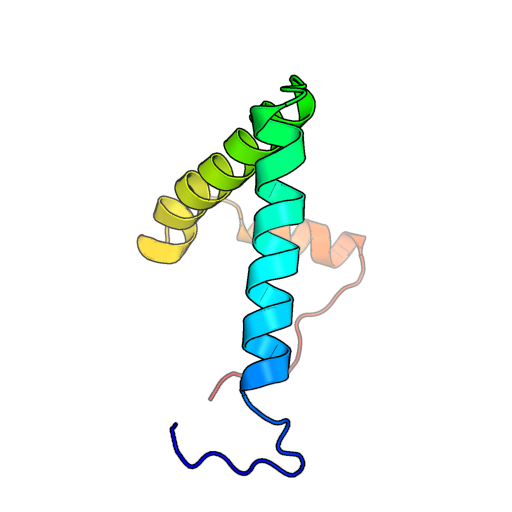Protein AF-A0A1D2N8C0-F1 (afdb_monomer_lite)

pLDDT: mean 91.3, std 7.24, range [55.28, 98.19]

Structure (mmCIF, N/CA/C/O backbone):
data_AF-A0A1D2N8C0-F1
#
_entry.id   AF-A0A1D2N8C0-F1
#
loop_
_atom_site.group_PDB
_atom_site.id
_atom_site.type_symbol
_atom_site.label_atom_id
_atom_site.label_alt_id
_atom_site.label_comp_id
_atom_site.label_asym_id
_atom_site.label_entity_id
_atom_site.label_seq_id
_atom_site.pdbx_PDB_ins_code
_atom_site.Cartn_x
_atom_site.Cartn_y
_atom_site.Cartn_z
_atom_site.occupancy
_atom_site.B_iso_or_equiv
_atom_site.auth_seq_id
_atom_site.auth_comp_id
_atom_site.auth_asym_id
_atom_site.auth_atom_id
_atom_site.pdbx_PDB_model_num
ATOM 1 N N . MET A 1 1 ? -3.631 -21.642 4.445 1.00 63.53 1 MET A N 1
ATOM 2 C CA . MET A 1 1 ? -3.326 -22.810 5.300 1.00 63.53 1 MET A CA 1
ATOM 3 C C . MET A 1 1 ? -4.025 -22.631 6.644 1.00 63.53 1 MET A C 1
ATOM 5 O O . MET A 1 1 ? -3.605 -21.764 7.406 1.00 63.53 1 MET A O 1
ATOM 9 N N . PRO A 1 2 ? -5.122 -23.358 6.915 1.00 77.75 2 PRO A N 1
ATOM 10 C CA . PRO A 1 2 ? -5.824 -23.306 8.203 1.00 77.75 2 PRO A CA 1
ATOM 11 C C . PRO A 1 2 ? -4.912 -23.665 9.389 1.00 77.75 2 PRO A C 1
ATOM 13 O O . PRO A 1 2 ? -4.915 -22.951 10.394 1.00 77.75 2 PRO A O 1
ATOM 16 N N . ASP A 1 3 ? -4.044 -24.662 9.194 1.00 86.00 3 ASP A N 1
ATOM 17 C CA . ASP A 1 3 ? -3.201 -25.285 10.228 1.00 86.00 3 ASP A CA 1
ATOM 18 C C . ASP A 1 3 ? -1.739 -24.816 10.220 1.00 86.00 3 ASP A C 1
ATOM 20 O O . ASP A 1 3 ? -0.841 -25.524 10.671 1.00 86.00 3 ASP A O 1
ATOM 24 N N . ALA A 1 4 ? -1.469 -23.615 9.698 1.00 88.62 4 ALA A N 1
ATOM 25 C CA . ALA A 1 4 ? -0.136 -23.031 9.832 1.00 88.62 4 ALA A CA 1
ATOM 26 C C . ALA A 1 4 ? 0.235 -22.915 11.329 1.00 88.62 4 ALA A C 1
ATOM 28 O O . ALA A 1 4 ? -0.633 -22.533 12.123 1.00 88.62 4 ALA A O 1
ATOM 29 N N . PRO A 1 5 ? 1.483 -23.218 11.737 1.00 91.00 5 PRO A N 1
ATOM 30 C CA . PRO A 1 5 ? 1.897 -23.129 13.134 1.00 91.00 5 PRO A CA 1
ATOM 31 C C . PRO A 1 5 ? 1.753 -21.688 13.634 1.00 91.00 5 PRO A C 1
ATOM 33 O O . PRO A 1 5 ? 2.297 -20.754 13.046 1.00 91.00 5 PRO A O 1
ATOM 36 N N . ARG A 1 6 ? 0.997 -21.499 14.722 1.00 88.44 6 ARG A N 1
ATOM 37 C CA . ARG A 1 6 ? 0.751 -20.190 15.352 1.00 88.44 6 ARG A CA 1
ATOM 38 C C . ARG A 1 6 ? 1.311 -20.209 16.775 1.00 88.44 6 ARG A C 1
ATOM 40 O O . ARG A 1 6 ? 0.611 -20.670 17.675 1.00 88.44 6 ARG A O 1
ATOM 47 N N . PRO A 1 7 ? 2.542 -19.710 16.995 1.00 91.69 7 PRO A N 1
ATOM 48 C CA . PRO A 1 7 ? 3.151 -19.634 18.328 1.00 91.69 7 PRO A CA 1
ATOM 49 C C . PRO A 1 7 ? 2.349 -18.779 19.317 1.00 91.69 7 PRO A C 1
ATOM 51 O O . PRO A 1 7 ? 2.425 -18.984 20.523 1.00 91.69 7 PRO A O 1
ATOM 54 N N . PHE A 1 8 ? 1.560 -17.831 18.806 1.00 89.56 8 PHE A N 1
ATOM 55 C CA . PHE A 1 8 ? 0.695 -16.970 19.598 1.00 89.56 8 PHE A CA 1
ATOM 56 C C . PHE A 1 8 ? -0.695 -16.881 18.965 1.00 89.56 8 PHE A C 1
ATOM 58 O O . PHE A 1 8 ? -0.830 -16.668 17.757 1.00 89.56 8 PHE A O 1
ATOM 65 N N . LYS A 1 9 ? -1.739 -17.044 19.784 1.00 88.06 9 LYS A N 1
ATOM 66 C CA . LYS A 1 9 ? -3.138 -16.998 19.348 1.00 88.06 9 LYS A CA 1
ATOM 67 C C . LYS A 1 9 ? -3.892 -15.941 20.143 1.00 88.06 9 LYS A C 1
ATOM 69 O O . LYS A 1 9 ? -4.188 -16.124 21.318 1.00 88.06 9 LYS A O 1
ATOM 74 N N . VAL A 1 10 ? -4.225 -14.847 19.469 1.00 92.62 10 VAL A N 1
ATOM 75 C CA . VAL A 1 10 ? -5.059 -13.777 20.022 1.00 92.62 10 VAL A CA 1
ATOM 76 C C . VAL A 1 10 ? -6.536 -14.186 19.948 1.00 92.62 10 VAL A C 1
ATOM 78 O O . VAL A 1 10 ? -6.942 -14.799 18.953 1.00 92.62 10 VAL A O 1
ATOM 81 N N . PRO A 1 11 ? -7.368 -13.846 20.949 1.00 94.62 11 PRO A N 1
ATOM 82 C CA . PRO A 1 11 ? -8.817 -13.978 20.836 1.00 94.62 11 PRO A CA 1
ATOM 83 C C . PRO A 1 11 ? -9.354 -13.219 19.615 1.00 94.62 11 PRO A C 1
ATOM 85 O O . PRO A 1 11 ? -9.073 -12.035 19.460 1.00 94.62 11 PRO A O 1
ATOM 88 N N . ILE A 1 12 ? -10.163 -13.878 18.774 1.00 94.94 12 ILE A N 1
ATOM 89 C CA . ILE A 1 12 ? -10.679 -13.338 17.493 1.00 94.94 12 ILE A CA 1
ATOM 90 C C . ILE A 1 12 ? -11.466 -12.028 17.670 1.00 94.94 12 ILE A C 1
ATOM 92 O O . ILE A 1 12 ? -11.504 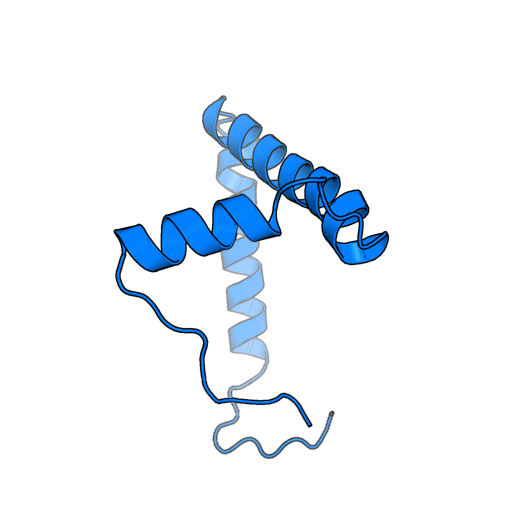-11.199 16.767 1.00 94.94 12 ILE A O 1
ATOM 96 N N . ILE A 1 13 ? -12.041 -11.799 18.849 1.00 97.38 13 ILE A N 1
ATOM 97 C CA . ILE A 1 13 ? -12.773 -10.569 19.170 1.00 97.38 13 ILE A CA 1
ATOM 98 C C . ILE A 1 13 ? -11.872 -9.331 19.022 1.00 97.38 13 ILE A C 1
ATOM 100 O O . ILE A 1 13 ? -12.325 -8.305 18.524 1.00 97.38 13 ILE A O 1
ATOM 104 N N . ILE A 1 14 ? -10.588 -9.432 19.380 1.00 96.31 14 ILE A N 1
ATOM 105 C CA . ILE A 1 14 ? -9.642 -8.309 19.325 1.00 96.31 14 ILE A CA 1
ATOM 106 C C . ILE A 1 14 ? -9.435 -7.805 17.883 1.00 96.31 14 ILE A C 1
ATOM 108 O O . ILE A 1 14 ? -9.688 -6.623 17.647 1.00 96.31 14 ILE A O 1
ATOM 112 N N . PRO A 1 15 ? -9.035 -8.637 16.895 1.00 95.88 15 PRO A N 1
ATOM 113 C CA . PRO A 1 15 ? -8.910 -8.176 15.515 1.00 95.88 15 PRO A CA 1
ATOM 114 C C . PRO A 1 15 ? -10.251 -7.760 14.899 1.00 95.88 15 PRO A C 1
ATOM 116 O O . PRO A 1 15 ? -10.264 -6.836 14.094 1.00 95.88 15 PRO A O 1
ATOM 119 N N . VAL A 1 16 ? -11.380 -8.367 15.289 1.00 97.81 16 VAL A N 1
ATOM 120 C CA . VAL A 1 16 ? -12.706 -7.929 14.811 1.00 97.81 16 VAL A CA 1
ATOM 121 C C . VAL A 1 16 ? -13.003 -6.498 15.265 1.00 97.81 16 VAL A C 1
ATOM 123 O O . VAL A 1 16 ? -13.354 -5.659 14.438 1.00 97.81 16 VAL A O 1
ATOM 126 N N . VAL A 1 17 ? -12.803 -6.188 16.549 1.00 97.94 17 VAL A N 1
ATOM 127 C CA . VAL A 1 17 ? -12.980 -4.823 17.072 1.00 97.94 17 VAL A CA 1
ATOM 128 C C . VAL A 1 17 ? -11.993 -3.856 16.416 1.00 97.94 17 VAL A C 1
ATOM 130 O O . VAL A 1 17 ? -12.391 -2.759 16.033 1.00 97.94 17 VAL A O 1
ATOM 133 N N . ALA A 1 18 ? -10.735 -4.263 16.218 1.00 97.25 18 ALA A N 1
ATOM 134 C CA . ALA A 1 18 ? -9.737 -3.435 15.544 1.00 97.25 18 ALA A CA 1
ATOM 135 C C . ALA A 1 18 ? -10.169 -3.060 14.118 1.00 97.25 18 ALA A C 1
ATOM 137 O O . ALA A 1 18 ? -10.125 -1.886 13.762 1.00 97.25 18 ALA A O 1
ATOM 138 N N . VAL A 1 19 ? -10.659 -4.024 13.329 1.00 97.69 19 VAL A N 1
ATOM 139 C CA . VAL A 1 19 ? -11.163 -3.768 11.970 1.00 97.69 19 VAL A CA 1
ATOM 140 C C . VAL A 1 19 ? -12.356 -2.814 11.990 1.00 97.69 19 VAL A C 1
ATOM 142 O O . VAL A 1 19 ? -12.397 -1.893 11.177 1.00 97.69 19 VAL A O 1
ATOM 145 N N . LEU A 1 20 ? -13.297 -2.983 12.925 1.00 98.19 20 LEU A N 1
ATOM 146 C CA . LEU A 1 20 ? -14.452 -2.088 13.053 1.00 98.19 20 LEU A CA 1
ATOM 147 C C . LEU A 1 20 ? -14.028 -0.650 13.377 1.00 98.19 20 LEU A C 1
ATOM 149 O O . LEU A 1 20 ? -14.508 0.287 12.739 1.00 98.19 20 LEU A O 1
ATOM 153 N N . ILE A 1 21 ? -13.101 -0.473 14.323 1.00 97.94 21 ILE A N 1
ATOM 154 C CA . ILE A 1 21 ? -12.571 0.847 14.686 1.00 97.94 21 ILE A CA 1
ATOM 155 C C . ILE A 1 21 ? -11.820 1.462 13.501 1.00 97.94 21 ILE A C 1
ATOM 157 O O . ILE A 1 21 ? -12.077 2.612 13.154 1.00 97.94 21 ILE A O 1
ATOM 161 N N . SER A 1 22 ? -10.932 0.711 12.843 1.00 97.44 22 SER A N 1
ATOM 162 C CA . SER A 1 22 ? -10.191 1.196 11.674 1.00 97.44 22 SER A CA 1
ATOM 163 C C . SER A 1 22 ? -11.121 1.606 10.531 1.00 97.44 22 SER A C 1
ATOM 165 O O . SER A 1 22 ? -10.924 2.666 9.943 1.00 97.44 22 SER A O 1
ATOM 167 N N . ALA A 1 23 ? -12.157 0.815 10.243 1.00 96.50 23 ALA A N 1
ATOM 168 C CA . ALA A 1 23 ? -13.143 1.149 9.222 1.00 96.50 23 ALA A CA 1
ATOM 169 C C . ALA A 1 23 ? -13.912 2.430 9.580 1.00 96.50 23 ALA A C 1
ATOM 171 O O . ALA A 1 23 ? -14.039 3.317 8.738 1.00 96.50 23 ALA A O 1
ATOM 172 N N . ALA A 1 24 ? -14.362 2.571 10.832 1.00 95.56 24 ALA A N 1
ATOM 173 C CA . ALA A 1 24 ? -15.035 3.782 11.293 1.00 95.56 24 ALA A CA 1
ATOM 174 C C . ALA A 1 24 ? -14.126 5.016 11.178 1.00 95.56 24 ALA A C 1
ATOM 176 O O . ALA A 1 24 ? -14.552 6.032 10.640 1.00 95.56 24 ALA A O 1
ATOM 177 N N . LEU A 1 25 ? -12.861 4.927 11.597 1.00 93.81 25 LEU A N 1
ATOM 178 C CA . LEU A 1 25 ? -11.910 6.043 11.512 1.00 93.81 25 LEU A CA 1
ATOM 179 C C . LEU A 1 25 ? -11.618 6.492 10.078 1.00 93.81 25 LEU A C 1
ATOM 181 O O . LEU A 1 25 ? -11.285 7.654 9.874 1.00 93.81 25 LEU A O 1
ATOM 185 N N . VAL A 1 26 ? -11.745 5.601 9.094 1.00 92.31 26 VAL A N 1
ATOM 186 C CA . VAL A 1 26 ? -11.614 5.964 7.677 1.00 92.31 26 VAL A CA 1
ATOM 187 C C . VAL A 1 26 ? -12.921 6.547 7.138 1.00 92.31 26 VAL A C 1
ATOM 189 O O . VAL A 1 26 ? -12.898 7.577 6.474 1.00 92.31 26 VAL A O 1
ATOM 192 N N . VAL A 1 27 ? -14.067 5.925 7.425 1.00 91.81 27 VAL A N 1
ATOM 193 C CA . VAL A 1 27 ? -15.365 6.325 6.850 1.00 91.81 27 VAL A CA 1
ATOM 194 C C . VAL A 1 27 ? -15.898 7.623 7.462 1.00 91.81 27 VAL A C 1
ATOM 196 O O . VAL A 1 27 ? -16.405 8.473 6.735 1.00 91.81 27 VAL A O 1
ATOM 199 N N . LEU A 1 28 ? -15.765 7.807 8.778 1.00 93.19 28 LEU A N 1
ATOM 200 C CA . LEU A 1 28 ? -16.265 8.986 9.493 1.00 93.19 28 LEU A CA 1
ATOM 201 C C . LEU A 1 28 ? -15.757 10.320 8.911 1.00 93.19 28 LEU A C 1
ATOM 203 O O . LEU A 1 28 ? -16.601 11.142 8.552 1.00 93.19 28 LEU A O 1
ATOM 207 N N . PRO A 1 29 ? -14.441 10.573 8.765 1.00 89.25 29 PRO A N 1
ATOM 208 C CA . PRO A 1 29 ? -13.968 11.846 8.222 1.00 89.25 29 PRO A CA 1
ATOM 209 C C . PRO A 1 29 ? -14.415 12.058 6.772 1.00 89.25 29 PRO A C 1
ATOM 211 O O . PRO A 1 29 ? -14.738 13.178 6.401 1.00 89.25 29 PRO A O 1
ATOM 214 N N . ILE A 1 30 ? -14.512 10.993 5.969 1.00 89.56 30 ILE A N 1
ATOM 215 C CA . ILE A 1 30 ? -14.943 11.083 4.566 1.00 89.56 30 ILE A CA 1
ATOM 216 C C . ILE A 1 30 ? -16.409 11.526 4.455 1.00 89.56 30 ILE A C 1
ATOM 218 O O . ILE A 1 30 ? -16.745 12.290 3.554 1.00 89.56 30 ILE A O 1
ATOM 222 N N . VAL A 1 31 ? -17.281 11.054 5.352 1.00 90.06 31 VAL A N 1
ATOM 223 C CA . VAL A 1 31 ? -18.718 11.378 5.327 1.00 90.06 31 VAL A CA 1
ATOM 224 C C . VAL A 1 31 ? -19.008 12.743 5.949 1.00 90.06 31 VAL A C 1
ATOM 226 O O . VAL A 1 31 ? -19.824 13.490 5.415 1.00 90.06 31 VAL A O 1
ATOM 229 N N . TYR A 1 32 ? -18.371 13.066 7.077 1.00 91.62 32 TYR A N 1
ATOM 230 C CA . TYR A 1 32 ? -18.696 14.273 7.842 1.00 91.62 32 TYR A CA 1
ATOM 231 C C . TYR A 1 32 ? -17.906 15.519 7.418 1.00 91.62 32 TYR A C 1
ATOM 233 O O . TYR A 1 32 ? -18.436 16.620 7.543 1.00 91.62 32 TYR A O 1
ATOM 241 N N . ASP A 1 33 ? -16.677 15.371 6.916 1.00 87.62 33 ASP A N 1
ATOM 242 C CA . ASP A 1 33 ? -15.842 16.488 6.450 1.00 87.62 33 ASP A CA 1
ATOM 243 C C . ASP A 1 33 ? -15.079 16.097 5.167 1.00 87.62 33 ASP A C 1
ATOM 245 O O . ASP A 1 33 ? -13.874 15.807 5.198 1.00 87.62 33 ASP A O 1
ATOM 249 N N . PRO A 1 34 ? -15.779 16.026 4.016 1.00 85.19 34 PRO A N 1
ATOM 250 C CA . PRO A 1 34 ? -15.187 15.588 2.760 1.00 85.19 34 PRO A CA 1
ATOM 251 C C . PRO A 1 34 ? -14.184 16.624 2.232 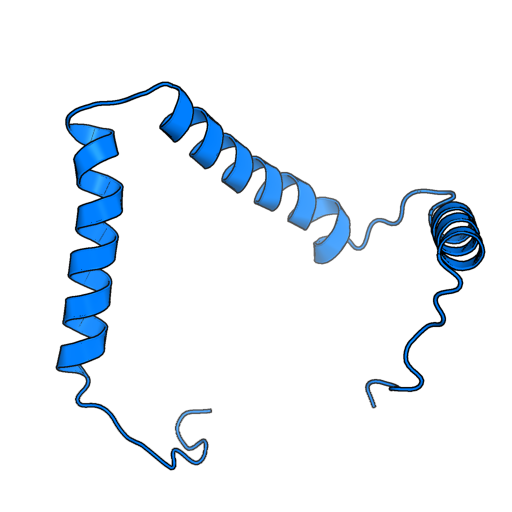1.00 85.19 34 PRO A C 1
ATOM 253 O O . PRO A 1 34 ? -14.520 17.528 1.466 1.00 85.19 34 PRO A O 1
ATOM 256 N N . LYS A 1 35 ? -12.912 16.464 2.603 1.00 87.38 35 LYS A N 1
ATOM 257 C CA . LYS A 1 35 ? -11.793 17.214 2.016 1.00 87.38 35 LYS A CA 1
ATOM 258 C C . LYS A 1 35 ? -11.375 16.621 0.674 1.00 87.38 35 LYS A C 1
ATOM 260 O O . LYS A 1 35 ? -11.342 15.403 0.494 1.00 87.38 35 LYS A O 1
ATOM 265 N N . LEU A 1 36 ? -10.958 17.493 -0.247 1.00 88.94 36 LEU A N 1
ATOM 266 C CA . LEU A 1 36 ? -10.425 17.101 -1.560 1.00 88.94 36 LEU A CA 1
ATOM 267 C C . LEU A 1 36 ? -9.232 16.136 -1.456 1.00 88.94 36 LEU A C 1
ATOM 269 O O . LEU A 1 36 ? -9.066 15.269 -2.309 1.00 88.94 36 LEU A O 1
ATOM 273 N N . GLU A 1 37 ? -8.440 16.242 -0.389 1.00 89.81 37 GLU A N 1
ATOM 274 C CA . GLU A 1 37 ? -7.319 15.343 -0.098 1.00 89.81 37 GLU A CA 1
ATOM 275 C C . GLU A 1 37 ? -7.762 13.877 0.012 1.00 89.81 37 GLU A C 1
ATOM 277 O O . GLU A 1 37 ? -7.117 12.993 -0.552 1.00 89.81 37 GLU A O 1
ATOM 282 N N . TYR A 1 38 ? -8.897 13.603 0.664 1.00 88.69 38 TYR A N 1
ATOM 283 C CA . TYR A 1 38 ? -9.406 12.237 0.807 1.00 88.69 38 TYR A CA 1
ATOM 284 C C . TYR A 1 38 ? -9.850 11.652 -0.537 1.00 88.69 38 TYR A C 1
ATOM 286 O O . TYR A 1 38 ? -9.580 10.487 -0.830 1.00 88.69 38 TYR A O 1
ATOM 294 N N . LEU A 1 39 ? -10.471 12.467 -1.392 1.00 87.44 39 LEU A N 1
ATOM 295 C CA . LEU A 1 39 ? -10.850 12.059 -2.746 1.00 87.44 39 LEU A CA 1
ATOM 296 C C . LEU A 1 39 ? -9.620 11.788 -3.622 1.00 87.44 39 LEU A C 1
ATOM 298 O O . LEU A 1 39 ? -9.605 10.811 -4.370 1.00 87.44 39 LEU A O 1
ATOM 302 N N . ALA A 1 40 ? -8.573 12.607 -3.497 1.00 91.75 40 ALA A N 1
ATOM 303 C CA . ALA A 1 40 ? -7.315 12.395 -4.205 1.00 91.75 40 ALA A CA 1
ATOM 304 C C . ALA A 1 40 ? -6.642 11.076 -3.791 1.00 91.75 40 ALA A C 1
ATOM 306 O O . ALA A 1 40 ? -6.174 10.331 -4.651 1.00 91.75 40 ALA A O 1
ATOM 307 N N . VAL A 1 41 ? -6.655 10.740 -2.496 1.00 91.31 41 VAL A N 1
ATOM 308 C CA . VAL A 1 41 ? -6.136 9.461 -1.980 1.00 91.31 41 VAL A CA 1
ATOM 309 C C . VAL A 1 41 ? -6.919 8.271 -2.546 1.00 91.31 41 VAL A C 1
ATOM 311 O O . VAL A 1 41 ? -6.310 7.310 -3.017 1.00 91.31 41 VAL A O 1
ATOM 314 N N . LEU A 1 42 ? -8.255 8.340 -2.578 1.00 90.50 42 LEU A N 1
ATOM 315 C CA . LEU A 1 42 ? -9.087 7.304 -3.208 1.00 90.50 42 LEU A CA 1
ATOM 316 C C . LEU A 1 42 ? -8.778 7.157 -4.705 1.00 90.50 42 LEU A C 1
ATOM 318 O O . LEU A 1 42 ? -8.648 6.037 -5.204 1.00 90.50 42 LEU A O 1
ATOM 322 N N . GLY A 1 43 ? -8.596 8.276 -5.410 1.00 93.69 43 GLY A N 1
ATOM 323 C CA . GLY A 1 43 ? -8.166 8.289 -6.807 1.00 93.69 43 GLY A CA 1
ATOM 324 C C . GLY A 1 43 ? -6.793 7.644 -7.008 1.00 93.69 43 GLY A C 1
ATOM 325 O O . GLY A 1 43 ? -6.604 6.883 -7.954 1.00 93.69 43 GLY A O 1
ATOM 326 N N . PHE A 1 44 ? -5.850 7.871 -6.092 1.00 94.62 44 PHE A N 1
ATOM 327 C CA . PHE A 1 44 ? -4.523 7.259 -6.140 1.00 94.62 44 PHE A CA 1
ATOM 328 C C . PHE A 1 44 ? -4.574 5.738 -5.927 1.00 94.62 44 PHE A C 1
ATOM 330 O O . PHE A 1 44 ? -3.888 4.994 -6.630 1.00 94.62 44 PHE A O 1
ATOM 337 N N . PHE A 1 45 ? -5.439 5.246 -5.033 1.00 94.88 45 PHE A N 1
ATOM 338 C CA . PHE A 1 45 ? -5.671 3.805 -4.893 1.00 94.88 45 PHE A CA 1
ATOM 339 C C . PHE A 1 45 ? -6.284 3.192 -6.155 1.00 94.88 45 PHE A C 1
ATOM 341 O O . PHE A 1 45 ? -5.831 2.136 -6.602 1.00 94.88 45 PHE A O 1
ATOM 348 N N . ALA A 1 46 ? -7.257 3.869 -6.770 1.00 96.12 46 ALA A N 1
ATOM 349 C CA . ALA A 1 46 ? -7.828 3.434 -8.042 1.00 96.12 46 ALA A CA 1
ATOM 350 C C . ALA A 1 46 ? -6.770 3.407 -9.158 1.00 96.12 46 ALA A C 1
ATOM 352 O O . ALA A 1 46 ? -6.698 2.438 -9.914 1.00 96.12 46 ALA A O 1
ATOM 353 N N . LEU A 1 47 ? -5.892 4.413 -9.217 1.00 97.12 47 LEU A N 1
ATOM 354 C CA . LEU A 1 47 ? -4.768 4.446 -10.152 1.00 97.12 47 LEU A CA 1
ATOM 355 C C . LEU A 1 47 ? -3.823 3.252 -9.945 1.00 97.12 47 LEU A C 1
ATOM 357 O O . LEU A 1 47 ? -3.389 2.647 -10.921 1.00 97.12 47 LEU A O 1
ATOM 361 N N . GLY A 1 48 ? -3.556 2.863 -8.695 1.00 95.75 48 GLY A N 1
ATOM 362 C CA . GLY A 1 48 ? -2.783 1.660 -8.377 1.00 95.75 48 GLY A CA 1
ATOM 363 C C . GLY A 1 48 ? -3.380 0.391 -8.994 1.00 95.75 48 GLY A C 1
ATOM 364 O O . GLY A 1 48 ? -2.647 -0.411 -9.569 1.00 95.75 48 GLY A O 1
ATOM 365 N N . VAL A 1 49 ? -4.709 0.243 -8.964 1.00 96.38 49 VAL A N 1
ATOM 366 C CA . VAL A 1 49 ? -5.412 -0.872 -9.628 1.00 96.38 49 VAL A CA 1
ATOM 367 C C . VAL A 1 49 ? -5.278 -0.779 -11.150 1.00 96.38 49 VAL A C 1
ATOM 369 O O . VAL A 1 49 ? -4.961 -1.774 -11.803 1.00 96.38 49 VAL A O 1
ATOM 372 N N . VAL A 1 50 ? -5.454 0.418 -11.717 1.00 96.50 50 VAL A N 1
ATOM 373 C CA . VAL A 1 50 ? -5.302 0.661 -13.162 1.00 96.50 50 VAL A CA 1
ATOM 374 C C . VAL A 1 50 ? -3.885 0.347 -13.645 1.00 96.50 50 VAL A C 1
ATOM 376 O O . VAL A 1 50 ? -3.743 -0.160 -14.749 1.00 96.50 50 VAL A O 1
ATOM 379 N N . ILE A 1 51 ? -2.850 0.595 -12.838 1.00 96.25 51 ILE A N 1
ATOM 380 C CA . ILE A 1 51 ? -1.447 0.252 -13.131 1.00 96.25 51 ILE A CA 1
ATOM 381 C C . ILE A 1 51 ? -1.191 -1.249 -12.913 1.00 96.25 51 ILE A C 1
ATOM 383 O O . ILE A 1 51 ? -0.511 -1.890 -13.715 1.00 96.25 51 ILE A O 1
ATOM 387 N N . TYR A 1 52 ? -1.757 -1.854 -11.869 1.00 95.88 52 TYR A N 1
ATOM 388 C CA . TYR A 1 52 ? -1.580 -3.280 -11.582 1.00 95.88 52 TYR A CA 1
ATOM 389 C C . TYR A 1 52 ? -2.029 -4.171 -12.752 1.00 95.88 52 TYR A C 1
ATOM 391 O O . TYR A 1 52 ? -1.338 -5.124 -13.114 1.00 95.88 52 TYR A O 1
ATOM 399 N N . ILE A 1 53 ? -3.159 -3.843 -13.381 1.00 96.00 53 ILE A N 1
ATOM 400 C CA . ILE A 1 53 ? -3.739 -4.638 -14.471 1.00 96.00 53 ILE A CA 1
ATOM 401 C C . ILE A 1 53 ? -2.775 -4.807 -15.676 1.00 96.00 53 ILE A C 1
ATOM 403 O O . ILE A 1 53 ? -2.433 -5.945 -15.999 1.00 96.00 53 ILE A O 1
ATOM 407 N N . PRO A 1 54 ? -2.282 -3.757 -16.359 1.00 95.12 54 PRO A N 1
ATOM 408 C CA . PRO A 1 54 ? -1.366 -3.905 -17.491 1.00 95.12 54 PRO A CA 1
ATOM 409 C C . PRO A 1 54 ? -0.008 -4.493 -17.089 1.00 95.12 54 PRO A C 1
ATOM 411 O O . PRO A 1 54 ? 0.486 -5.403 -17.756 1.00 95.12 54 PRO A O 1
ATOM 414 N N . PHE A 1 55 ? 0.602 -4.012 -16.002 1.00 94.94 55 PHE A N 1
ATOM 415 C CA . PHE A 1 55 ? 1.993 -4.354 -15.688 1.00 94.94 55 PHE A CA 1
ATOM 416 C C . PHE A 1 55 ? 2.148 -5.687 -14.950 1.00 94.94 55 PHE A C 1
ATOM 418 O O . PHE A 1 55 ? 3.123 -6.398 -15.189 1.00 94.94 55 PHE A O 1
ATOM 425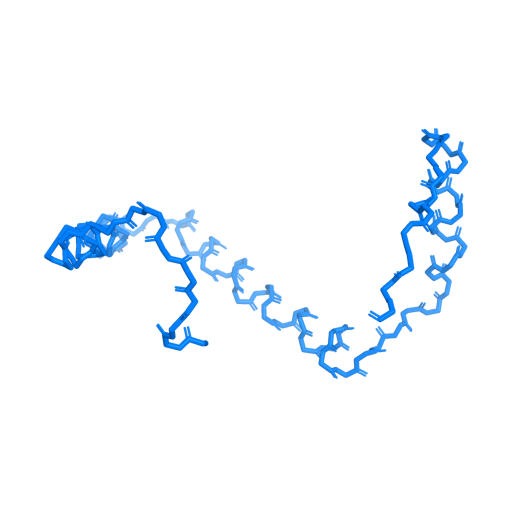 N N . VAL A 1 56 ? 1.201 -6.055 -14.081 1.00 94.69 56 VAL A N 1
ATOM 426 C CA . VAL A 1 56 ? 1.279 -7.293 -13.287 1.00 94.69 56 VAL A CA 1
ATOM 427 C C . VAL A 1 56 ? 0.405 -8.385 -13.887 1.00 94.69 56 VAL A C 1
ATOM 429 O O . VAL A 1 56 ? 0.910 -9.469 -14.175 1.00 94.69 56 VAL A O 1
ATOM 432 N N . TYR A 1 57 ? -0.883 -8.110 -14.114 1.00 94.25 57 TYR A N 1
ATOM 433 C CA . TYR A 1 57 ? -1.807 -9.133 -14.613 1.00 94.25 57 TYR A CA 1
ATOM 434 C C . TYR A 1 57 ? -1.510 -9.508 -16.072 1.00 94.25 57 TYR A C 1
ATOM 436 O O . TYR A 1 57 ? -1.303 -10.683 -16.373 1.00 94.25 57 TYR A O 1
ATOM 444 N N . TYR A 1 58 ? -1.391 -8.521 -16.966 1.00 94.88 58 TYR A N 1
ATOM 445 C CA . TYR A 1 58 ? -1.021 -8.756 -18.369 1.00 94.88 58 TYR A CA 1
ATOM 446 C C . TYR A 1 58 ? 0.492 -8.886 -18.600 1.00 94.88 58 TYR A C 1
ATOM 448 O O . TYR A 1 58 ? 0.913 -9.176 -19.719 1.00 94.88 58 TYR A O 1
ATOM 456 N N . LYS A 1 59 ? 1.314 -8.704 -17.554 1.00 92.62 59 LYS A N 1
ATOM 457 C CA . LYS A 1 59 ? 2.786 -8.797 -17.601 1.00 92.62 59 LYS A CA 1
ATOM 458 C C . LYS A 1 59 ? 3.424 -7.928 -18.694 1.00 92.62 59 LYS A C 1
ATOM 460 O O . LYS A 1 59 ? 4.472 -8.283 -19.240 1.00 92.62 59 LYS A O 1
ATOM 465 N N . TYR A 1 60 ? 2.805 -6.796 -19.025 1.00 93.00 60 TYR A N 1
ATOM 466 C CA . TYR A 1 60 ? 3.330 -5.887 -20.034 1.00 93.00 60 TYR A CA 1
ATOM 467 C C . TYR A 1 60 ? 4.646 -5.266 -19.550 1.00 93.00 60 TYR A C 1
ATOM 469 O O . TYR A 1 60 ? 4.695 -4.646 -18.488 1.00 93.00 60 TYR A O 1
ATOM 477 N N . ARG A 1 61 ? 5.720 -5.421 -20.331 1.00 89.88 61 ARG A N 1
ATOM 478 C CA . ARG A 1 61 ? 7.010 -4.769 -20.073 1.00 89.88 61 ARG A CA 1
ATOM 479 C C . ARG A 1 61 ? 7.199 -3.613 -21.040 1.00 89.88 61 ARG A C 1
ATOM 481 O O . ARG A 1 61 ? 7.101 -3.799 -22.250 1.00 89.88 61 ARG A O 1
ATOM 488 N N . LEU A 1 62 ? 7.501 -2.431 -20.506 1.00 89.94 62 LEU A N 1
ATOM 489 C CA . LEU A 1 62 ? 7.830 -1.275 -21.335 1.00 89.94 62 LEU A CA 1
ATOM 490 C C . LEU A 1 62 ? 9.163 -1.524 -22.055 1.00 89.94 62 LEU A C 1
ATOM 492 O O . LEU A 1 62 ? 10.125 -1.977 -21.422 1.00 89.94 62 LEU A O 1
ATOM 496 N N . PRO A 1 63 ? 9.257 -1.210 -23.357 1.00 89.44 63 PRO A N 1
ATOM 497 C CA . PRO A 1 63 ? 10.523 -1.296 -24.070 1.00 89.44 63 PRO A CA 1
ATOM 498 C C . PRO A 1 63 ? 11.539 -0.340 -23.425 1.00 89.44 63 PRO A C 1
ATOM 500 O O . PRO A 1 63 ? 11.242 0.829 -23.196 1.00 89.44 63 PRO A O 1
ATOM 503 N N . GLY A 1 64 ? 12.734 -0.843 -23.101 1.00 89.06 64 GLY A N 1
ATOM 504 C CA . GLY A 1 64 ? 13.812 -0.056 -22.481 1.00 89.06 64 GLY A CA 1
ATOM 505 C C . GLY A 1 64 ? 13.897 -0.116 -20.949 1.00 89.06 64 GLY A C 1
ATOM 506 O O . GLY A 1 64 ? 14.847 0.429 -20.385 1.00 89.06 64 GLY A O 1
ATOM 507 N N . MET A 1 65 ? 12.982 -0.823 -20.269 1.00 91.38 65 MET A N 1
ATOM 508 C CA . MET A 1 65 ? 13.039 -1.026 -18.811 1.00 91.38 65 MET A CA 1
ATOM 509 C C . MET A 1 65 ? 14.380 -1.603 -18.335 1.00 91.38 65 MET A C 1
ATOM 511 O O . MET A 1 65 ? 14.927 -1.116 -17.353 1.00 91.38 65 MET A O 1
ATOM 515 N N . ASP A 1 66 ? 14.951 -2.574 -19.051 1.00 90.31 66 ASP A N 1
ATOM 516 C CA . ASP A 1 66 ? 16.225 -3.197 -18.660 1.00 90.31 66 ASP A CA 1
ATOM 517 C C . ASP A 1 66 ? 17.400 -2.203 -18.702 1.00 90.31 66 ASP A C 1
ATOM 519 O O . ASP A 1 66 ? 18.303 -2.251 -17.864 1.00 90.31 66 ASP A O 1
ATOM 523 N N . GLY A 1 67 ? 17.375 -1.262 -19.653 1.00 92.62 67 GLY A N 1
ATOM 524 C CA . GLY A 1 67 ? 18.357 -0.181 -19.742 1.00 92.62 67 GLY A CA 1
ATOM 525 C C . GLY A 1 67 ? 18.224 0.803 -18.582 1.00 92.62 67 GLY A C 1
ATOM 526 O O . GLY A 1 67 ? 19.224 1.164 -17.963 1.00 92.62 67 GLY A O 1
ATOM 527 N N . PHE A 1 68 ? 16.987 1.174 -18.236 1.00 93.69 68 PHE A N 1
ATOM 528 C CA . PHE A 1 68 ? 16.704 2.024 -17.080 1.00 93.69 68 PHE A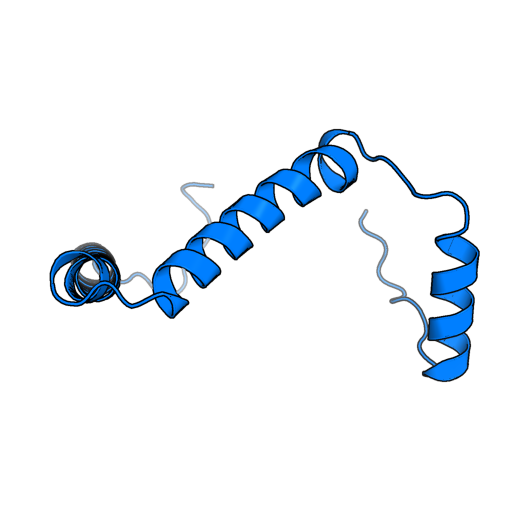 CA 1
ATOM 529 C C . PHE A 1 68 ? 17.134 1.361 -15.765 1.00 93.69 68 PHE A C 1
ATOM 531 O O . PHE A 1 68 ? 17.844 1.977 -14.972 1.00 93.69 68 PHE A O 1
ATOM 538 N N . THR A 1 69 ? 16.785 0.088 -15.552 1.00 93.31 69 THR A N 1
ATOM 539 C CA . THR A 1 69 ? 17.188 -0.665 -14.357 1.00 93.31 69 THR A CA 1
ATOM 540 C C . THR A 1 69 ? 18.706 -0.724 -14.222 1.00 93.31 69 THR A C 1
ATOM 542 O O . THR A 1 69 ? 19.221 -0.462 -13.138 1.00 93.31 69 THR A O 1
ATOM 545 N N . ARG A 1 70 ? 19.440 -0.985 -15.311 1.00 93.56 70 ARG A N 1
ATOM 546 C CA . ARG A 1 70 ? 20.912 -0.969 -15.300 1.00 93.56 70 ARG A CA 1
ATOM 547 C C . ARG A 1 70 ? 21.484 0.409 -14.978 1.00 93.56 70 ARG A C 1
ATOM 549 O O . ARG A 1 70 ? 22.410 0.502 -14.179 1.00 93.56 70 ARG A O 1
ATOM 556 N N . ALA A 1 71 ? 20.933 1.476 -15.556 1.00 95.00 71 ALA A N 1
ATOM 557 C CA . ALA A 1 71 ? 21.369 2.838 -15.253 1.00 95.00 71 ALA A CA 1
ATOM 558 C C . ALA A 1 71 ? 21.212 3.151 -13.757 1.00 95.00 71 ALA A C 1
ATOM 560 O O . ALA A 1 71 ? 22.162 3.599 -13.117 1.00 95.00 71 ALA A O 1
ATOM 561 N N . VAL A 1 72 ? 20.051 2.832 -13.177 1.00 95.75 72 VAL A N 1
ATOM 562 C CA . VAL A 1 72 ? 19.794 3.020 -11.740 1.00 95.75 72 VAL A CA 1
ATOM 563 C C . VAL A 1 72 ? 20.721 2.150 -10.881 1.00 95.75 72 VAL A C 1
ATOM 565 O O . VAL A 1 72 ? 21.230 2.633 -9.868 1.00 95.75 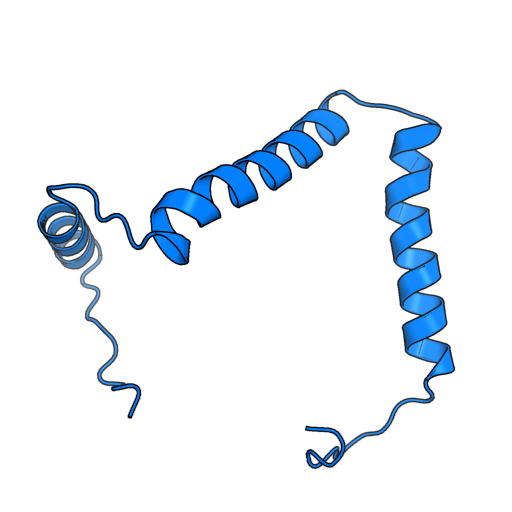72 VAL A O 1
ATOM 568 N N . GLN A 1 73 ? 21.000 0.907 -11.290 1.00 96.19 73 GLN A N 1
ATOM 569 C CA . GLN A 1 73 ? 21.936 0.013 -10.593 1.00 96.19 73 GLN A CA 1
ATOM 570 C C . GLN A 1 73 ? 23.350 0.599 -10.528 1.00 96.19 73 GLN A C 1
ATOM 572 O O . GLN A 1 73 ? 23.938 0.632 -9.451 1.00 96.19 73 GLN A O 1
ATOM 577 N N . TYR A 1 74 ? 23.879 1.120 -11.640 1.00 95.75 74 TYR A N 1
ATOM 578 C CA . TYR A 1 74 ? 25.203 1.749 -11.642 1.00 95.75 74 TYR A CA 1
ATOM 579 C C . TYR A 1 74 ? 25.239 3.043 -10.822 1.00 95.75 74 TYR A C 1
ATOM 581 O O . TYR A 1 74 ? 26.206 3.267 -10.100 1.00 95.75 74 TYR A O 1
ATOM 589 N N . LEU A 1 75 ? 24.186 3.868 -10.886 1.00 96.44 75 LEU A N 1
ATOM 590 C CA . LEU A 1 75 ? 24.105 5.125 -10.129 1.00 96.44 75 LEU A CA 1
ATOM 591 C C . LEU A 1 75 ? 24.071 4.905 -8.613 1.00 96.44 75 LEU A C 1
ATOM 593 O O . LEU A 1 75 ? 24.655 5.681 -7.864 1.00 96.44 75 LEU A O 1
ATOM 597 N N . THR A 1 76 ? 23.377 3.859 -8.165 1.00 96.12 76 THR A N 1
ATOM 598 C CA . THR A 1 76 ? 23.212 3.539 -6.737 1.00 96.12 76 THR A CA 1
ATOM 599 C C . THR A 1 76 ? 24.215 2.505 -6.224 1.00 96.12 76 THR A C 1
ATOM 601 O O . THR A 1 76 ? 24.215 2.210 -5.032 1.00 96.12 76 THR A O 1
ATOM 604 N N . LEU A 1 77 ? 25.065 1.960 -7.106 1.00 94.50 77 LEU A N 1
ATOM 605 C CA . LEU A 1 77 ? 25.976 0.841 -6.830 1.00 94.50 77 LEU A CA 1
ATOM 606 C C . LEU A 1 77 ? 25.255 -0.381 -6.225 1.00 94.50 77 LEU A C 1
ATOM 608 O O . LEU A 1 77 ? 25.824 -1.130 -5.432 1.00 94.50 77 LEU A O 1
ATOM 612 N N . ALA A 1 78 ? 23.990 -0.581 -6.601 1.00 94.38 78 ALA A N 1
ATOM 613 C CA . ALA A 1 78 ? 23.159 -1.673 -6.117 1.00 94.38 78 ALA A CA 1
ATOM 614 C C . ALA A 1 78 ? 23.296 -2.917 -7.009 1.00 94.38 78 ALA A C 1
ATOM 616 O O . ALA A 1 78 ? 23.263 -2.827 -8.238 1.00 94.38 78 ALA A O 1
ATOM 617 N N . ALA A 1 79 ? 23.388 -4.094 -6.385 1.00 91.44 79 ALA A N 1
ATOM 618 C CA . ALA A 1 79 ? 23.381 -5.392 -7.056 1.00 91.44 79 ALA A CA 1
ATOM 619 C C . ALA A 1 79 ? 22.075 -6.154 -6.752 1.00 91.44 79 ALA A C 1
ATOM 621 O O . ALA A 1 79 ? 21.494 -5.964 -5.679 1.00 91.44 79 ALA A O 1
ATOM 622 N N . PRO A 1 80 ? 21.588 -7.010 -7.669 1.00 89.00 80 PRO A N 1
ATOM 623 C CA . PRO A 1 80 ? 20.445 -7.871 -7.385 1.00 89.00 80 PRO A CA 1
ATOM 624 C C . PRO A 1 80 ? 20.773 -8.860 -6.257 1.00 89.00 80 PRO A C 1
ATOM 626 O O . PRO A 1 80 ? 21.921 -9.274 -6.091 1.00 89.00 80 PRO A O 1
ATOM 629 N N . SER A 1 81 ? 19.752 -9.255 -5.493 1.00 88.62 81 SER A N 1
ATOM 630 C CA . SER A 1 81 ? 19.900 -10.290 -4.468 1.00 88.62 81 SER A CA 1
ATOM 631 C C . SER A 1 81 ? 20.339 -11.617 -5.109 1.00 88.62 81 SER A C 1
ATOM 633 O O . SER A 1 81 ? 19.804 -11.973 -6.160 1.00 88.62 81 SER A O 1
ATOM 635 N N . PRO A 1 82 ? 21.264 -12.379 -4.492 1.00 84.94 82 PRO A N 1
ATOM 636 C CA . PRO A 1 82 ? 21.623 -13.722 -4.951 1.00 84.94 82 PRO A CA 1
ATOM 637 C C . PRO A 1 82 ? 20.507 -14.754 -4.715 1.00 84.94 82 PRO A C 1
ATOM 639 O O . PRO A 1 82 ? 20.653 -15.908 -5.110 1.00 84.94 82 PRO A O 1
ATOM 642 N N . TYR A 1 83 ? 19.414 -14.361 -4.055 1.00 81.50 83 TYR A N 1
ATOM 643 C CA . TYR A 1 83 ? 18.260 -15.219 -3.830 1.00 81.50 83 TYR A CA 1
ATOM 644 C C . TYR A 1 83 ? 17.570 -15.561 -5.155 1.00 81.50 83 TYR A C 1
ATOM 646 O O . TYR A 1 83 ? 17.178 -14.674 -5.916 1.00 81.50 83 TYR A O 1
ATOM 654 N N . LYS A 1 84 ? 17.439 -16.859 -5.415 1.00 73.62 84 LYS A N 1
ATOM 655 C CA . LYS A 1 84 ? 16.678 -17.427 -6.523 1.00 73.62 84 LYS A CA 1
ATOM 656 C C . LYS A 1 84 ? 15.416 -18.026 -5.913 1.00 73.62 84 LYS A C 1
ATOM 658 O O . LYS A 1 84 ? 15.527 -18.846 -5.006 1.00 73.62 84 LYS A O 1
ATOM 663 N N . ASP A 1 85 ? 14.253 -17.571 -6.363 1.00 64.75 85 ASP A N 1
ATOM 664 C CA . ASP A 1 85 ? 12.982 -18.210 -6.029 1.00 64.75 85 ASP A CA 1
ATOM 665 C C . ASP A 1 85 ? 12.944 -19.574 -6.750 1.00 64.75 85 ASP A C 1
ATOM 667 O O . ASP A 1 85 ? 12.626 -19.624 -7.941 1.00 64.75 85 ASP A O 1
ATOM 671 N N . ASP A 1 86 ? 13.360 -20.645 -6.067 1.00 55.28 86 ASP A N 1
ATOM 672 C CA . ASP A 1 86 ? 13.114 -22.040 -6.472 1.00 55.28 86 ASP A CA 1
ATOM 673 C C . ASP A 1 86 ? 11.732 -22.508 -5.976 1.00 55.28 86 ASP A C 1
ATOM 675 O O . ASP A 1 86 ? 11.377 -22.202 -4.809 1.00 55.28 86 ASP A O 1
#

Foldseek 3Di:
DVPDDDPDDDDPVVVVVVVVVVVCVLVVCCVPPNDPVNVVVVVVVVVVVVVCCVCPVVVDDDPCVVVVVVVVCVVVVDDDDPDDDD

Radius of gyration: 21.14 Å; chains: 1; bounding box: 45×42×45 Å

Sequence (86 aa):
MPDAPRPFKVPIIIPVVAVLISAALVVLPIVYDPKLEYLAVLGFFALGVVIYIPFVYYKYRLPGMDGFTRAVQYLTLAAPSPYKDD

Secondary structure (DSSP, 8-state):
-TT---S----THHHHHHHHHHHHHHHHHHHHS--HHHHHHHHHHHHHHHHHIIIIIS----TTHHHHHHHHHHHHT----S----

Organism: Orchesella cincta (NCBI:txid48709)